Protein AF-S8DGD2-F1 (afdb_monomer_lite)

Secondary structure (DSSP, 8-state):
-HHHHHHHHHHHHHHHHHHHHHHHS-HHHHTTS-HHHHHHHHHHHHHHHHHHHHHHHHHHHHHHHHHHHH---

Structure (mmCIF, N/CA/C/O backbone):
data_AF-S8DGD2-F1
#
_entry.id   AF-S8DGD2-F1
#
loop_
_atom_site.group_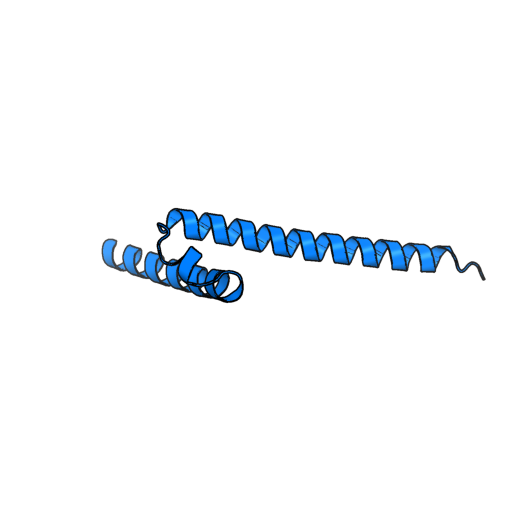PDB
_atom_site.id
_atom_site.type_symbol
_atom_site.label_atom_id
_atom_site.label_alt_id
_atom_site.label_comp_id
_atom_site.label_asym_id
_atom_site.label_entity_id
_atom_site.label_seq_id
_atom_site.pdbx_PDB_ins_code
_atom_site.Cartn_x
_atom_site.Cartn_y
_atom_site.Cartn_z
_atom_site.occupancy
_atom_site.B_iso_or_equiv
_atom_site.auth_seq_id
_atom_site.auth_comp_id
_atom_site.auth_asym_id
_atom_site.auth_atom_id
_atom_site.pdbx_PDB_model_num
ATOM 1 N N . THR A 1 1 ? -28.886 15.554 8.383 1.00 61.97 1 THR A N 1
ATOM 2 C CA . THR A 1 1 ? -28.485 15.181 7.007 1.00 61.97 1 THR A CA 1
ATOM 3 C C . THR A 1 1 ? -26.975 15.100 6.838 1.00 61.97 1 THR A C 1
ATOM 5 O O . THR A 1 1 ? -26.536 14.111 6.276 1.00 61.97 1 THR A O 1
ATOM 8 N N . SER A 1 2 ? -26.166 16.025 7.376 1.00 64.75 2 SER A N 1
ATOM 9 C CA . SER A 1 2 ? -24.687 15.952 7.318 1.00 64.75 2 SER A CA 1
ATOM 10 C C . SER A 1 2 ? -24.077 14.721 8.012 1.00 64.75 2 SER A C 1
ATOM 12 O O . SER A 1 2 ? -23.252 14.041 7.418 1.00 64.75 2 SER A O 1
ATOM 14 N N . ALA A 1 3 ? -24.543 14.367 9.214 1.00 71.69 3 ALA A N 1
ATOM 15 C CA . ALA A 1 3 ? -24.006 13.223 9.966 1.00 71.69 3 ALA A CA 1
ATOM 16 C C . ALA A 1 3 ? -24.278 11.853 9.305 1.00 71.69 3 ALA A C 1
ATOM 18 O O . ALA A 1 3 ? -23.477 10.930 9.411 1.00 71.69 3 ALA A O 1
ATOM 19 N N . ALA A 1 4 ? -25.400 11.711 8.589 1.00 74.31 4 ALA A N 1
ATOM 20 C CA . ALA A 1 4 ? -25.701 10.487 7.840 1.00 74.31 4 ALA A CA 1
ATOM 21 C C . ALA A 1 4 ? -24.765 10.322 6.632 1.00 74.31 4 ALA A C 1
ATOM 23 O O . ALA A 1 4 ? -24.392 9.208 6.279 1.00 74.31 4 ALA A O 1
ATOM 24 N N . MET A 1 5 ? -24.364 11.443 6.032 1.00 73.44 5 MET A N 1
ATOM 25 C CA . MET A 1 5 ? -23.431 11.471 4.916 1.00 73.44 5 MET A CA 1
ATOM 26 C C . MET A 1 5 ? -22.006 11.126 5.373 1.00 73.44 5 MET A C 1
ATOM 28 O O . MET A 1 5 ? -21.354 10.308 4.735 1.00 73.44 5 MET A O 1
ATOM 32 N N . GLU A 1 6 ? -21.549 11.669 6.509 1.00 73.88 6 GLU A N 1
ATOM 33 C CA . GLU A 1 6 ? -20.250 11.308 7.109 1.00 73.88 6 GLU A CA 1
ATOM 34 C C . GLU A 1 6 ? -20.130 9.810 7.402 1.00 73.88 6 GLU A C 1
ATOM 36 O O . GLU A 1 6 ? -19.109 9.202 7.081 1.00 73.88 6 GLU A O 1
ATOM 41 N N . ASN A 1 7 ? -21.178 9.199 7.959 1.00 73.50 7 ASN A N 1
ATOM 42 C CA . ASN A 1 7 ? -21.168 7.768 8.261 1.00 73.50 7 ASN A CA 1
ATOM 43 C C . ASN A 1 7 ? -21.081 6.908 6.992 1.00 73.50 7 ASN A C 1
ATOM 45 O O . ASN A 1 7 ? -20.321 5.943 6.971 1.00 73.50 7 ASN A O 1
ATOM 49 N N . ALA A 1 8 ? -21.787 7.290 5.923 1.00 74.06 8 ALA A N 1
ATOM 50 C CA . ALA A 1 8 ? -21.711 6.591 4.641 1.00 74.06 8 ALA A CA 1
ATOM 51 C C . ALA A 1 8 ? -20.299 6.664 4.029 1.00 74.06 8 ALA A C 1
ATOM 53 O O . ALA A 1 8 ? -19.763 5.656 3.571 1.00 74.06 8 ALA A O 1
ATOM 54 N N . PHE A 1 9 ? -19.648 7.831 4.090 1.00 70.38 9 PHE A N 1
ATOM 55 C CA . PHE A 1 9 ? -18.271 7.988 3.610 1.00 70.38 9 PHE A CA 1
ATOM 56 C C . PHE A 1 9 ? -17.254 7.190 4.437 1.00 70.38 9 PHE A C 1
ATOM 58 O O . PHE A 1 9 ? -16.313 6.612 3.883 1.00 70.38 9 PHE A O 1
ATOM 65 N N . ALA A 1 10 ? -17.430 7.138 5.757 1.00 71.00 10 ALA A N 1
ATOM 66 C CA . ALA A 1 10 ? -16.577 6.345 6.635 1.00 71.00 10 ALA A CA 1
ATOM 67 C C . ALA A 1 10 ? -16.706 4.838 6.347 1.00 71.00 10 ALA A C 1
ATOM 69 O O . ALA A 1 10 ? -15.700 4.122 6.351 1.00 71.00 10 ALA A O 1
ATOM 70 N N . GLU A 1 11 ? -17.919 4.370 6.048 1.00 72.81 11 GLU A N 1
ATOM 71 C CA . GLU A 1 11 ? -18.213 2.974 5.716 1.00 72.81 11 GLU A CA 1
ATOM 72 C C . GLU A 1 11 ? -17.625 2.565 4.355 1.00 72.81 11 GLU A C 1
ATOM 74 O O . GLU A 1 11 ? -16.924 1.554 4.273 1.00 72.81 11 GLU A O 1
ATOM 79 N N . GLU A 1 12 ? -17.785 3.387 3.312 1.00 68.31 12 GLU A N 1
ATOM 80 C CA . GLU A 1 12 ? -17.157 3.134 2.004 1.00 68.31 12 GLU A CA 1
ATOM 81 C C . GLU A 1 12 ? -15.623 3.101 2.096 1.00 68.31 12 GLU A C 1
ATOM 83 O O . GLU A 1 12 ? -14.963 2.221 1.533 1.00 68.31 12 GLU A O 1
ATOM 88 N N . THR A 1 13 ? -15.035 4.031 2.853 1.00 69.75 13 THR A N 1
ATOM 89 C CA . THR A 1 13 ? -13.577 4.100 3.034 1.00 69.75 13 THR A CA 1
ATOM 90 C C . THR A 1 13 ? -13.061 2.910 3.846 1.00 69.75 13 THR A C 1
ATOM 92 O O . THR A 1 13 ? -11.985 2.375 3.565 1.00 69.75 13 THR A O 1
ATOM 95 N N . SER A 1 14 ? -13.836 2.461 4.837 1.00 69.62 14 SER A N 1
ATOM 96 C CA . SER A 1 14 ? -13.565 1.248 5.610 1.00 69.62 14 SER A CA 1
ATOM 97 C C . SER A 1 14 ? -13.555 0.012 4.718 1.00 69.62 14 SER A C 1
ATOM 99 O O . SER A 1 14 ? -12.608 -0.767 4.780 1.00 69.62 14 SER A O 1
ATOM 101 N N . TRP A 1 15 ? -14.558 -0.141 3.853 1.00 70.12 15 TRP A N 1
ATOM 102 C CA . TRP A 1 15 ? -14.661 -1.286 2.951 1.00 70.12 15 TRP A CA 1
ATOM 103 C C . TRP A 1 15 ? -13.469 -1.374 1.993 1.00 70.12 15 TRP A C 1
ATOM 105 O O . TRP A 1 15 ? -12.878 -2.439 1.820 1.00 70.12 15 TRP A O 1
ATOM 115 N N . TYR A 1 16 ? -13.053 -0.239 1.423 1.00 66.62 16 TYR A N 1
ATOM 116 C CA . TYR A 1 16 ? -11.902 -0.201 0.520 1.00 66.62 16 TYR A CA 1
ATOM 117 C C . TYR A 1 16 ? -10.590 -0.526 1.244 1.00 66.62 16 TYR A C 1
ATOM 119 O O . TYR A 1 16 ? -9.727 -1.229 0.712 1.00 66.62 16 TYR A O 1
ATOM 127 N N . ASN A 1 17 ? -10.442 -0.023 2.471 1.00 71.06 17 ASN A N 1
ATOM 128 C CA . ASN A 1 17 ? -9.309 -0.356 3.321 1.00 71.06 17 ASN A CA 1
ATOM 129 C C . ASN A 1 17 ? -9.296 -1.851 3.656 1.00 71.06 17 ASN A C 1
ATOM 131 O O . ASN A 1 17 ? -8.241 -2.459 3.535 1.00 71.06 17 ASN A O 1
ATOM 135 N N . ASP A 1 18 ? -10.435 -2.450 3.997 1.00 71.56 18 ASP A N 1
ATOM 136 C CA . ASP A 1 18 ? -10.537 -3.870 4.351 1.00 71.56 18 ASP A CA 1
ATOM 137 C C . ASP A 1 18 ? -10.293 -4.791 3.143 1.00 71.56 18 ASP A C 1
ATOM 139 O O . ASP A 1 18 ? -9.631 -5.815 3.286 1.00 71.56 18 ASP A O 1
ATOM 143 N N . ALA A 1 19 ? -10.729 -4.418 1.935 1.00 75.69 19 ALA A N 1
ATOM 144 C CA . ALA A 1 19 ? -10.451 -5.187 0.720 1.00 75.69 19 ALA A CA 1
ATOM 145 C C . ALA A 1 19 ? -8.952 -5.195 0.366 1.00 75.69 19 ALA A C 1
ATOM 147 O O . ALA A 1 19 ? -8.378 -6.244 0.060 1.00 75.69 19 ALA A O 1
ATOM 148 N N . VAL A 1 20 ? -8.291 -4.033 0.436 1.00 70.44 20 VAL A N 1
ATOM 149 C CA . VAL A 1 20 ? -6.851 -3.924 0.155 1.00 70.44 20 VAL A CA 1
ATOM 150 C C . VAL A 1 20 ? -6.039 -4.557 1.286 1.00 70.44 20 VAL A C 1
ATOM 152 O O . VAL A 1 20 ? -5.188 -5.406 1.032 1.00 70.44 20 VAL A O 1
ATOM 155 N N . LEU A 1 21 ? -6.312 -4.204 2.542 1.00 70.62 21 LEU A N 1
ATOM 156 C CA . LEU A 1 21 ? -5.581 -4.739 3.691 1.00 70.62 21 LEU A CA 1
ATOM 157 C C . LEU A 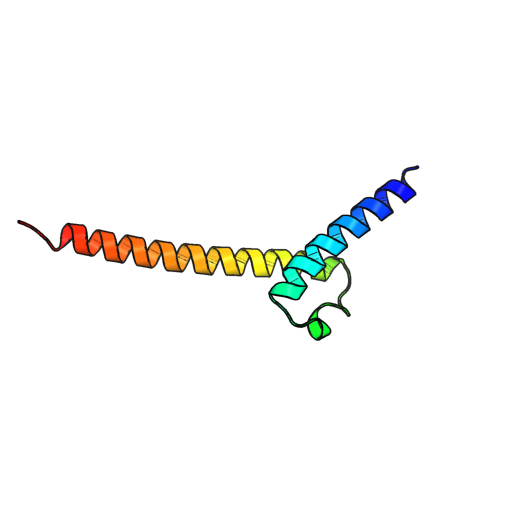1 21 ? -5.822 -6.232 3.873 1.00 70.62 21 LEU A C 1
ATOM 159 O O . LEU A 1 21 ? -4.859 -6.933 4.131 1.00 70.62 21 LEU A O 1
ATOM 163 N N . GLY A 1 22 ? -7.038 -6.738 3.671 1.00 70.38 22 GLY A N 1
ATOM 164 C CA . GLY A 1 22 ? -7.342 -8.167 3.767 1.00 70.38 22 GLY A CA 1
ATOM 165 C C . GLY A 1 22 ? -6.683 -9.018 2.682 1.00 70.38 22 GLY A C 1
ATOM 166 O O . GL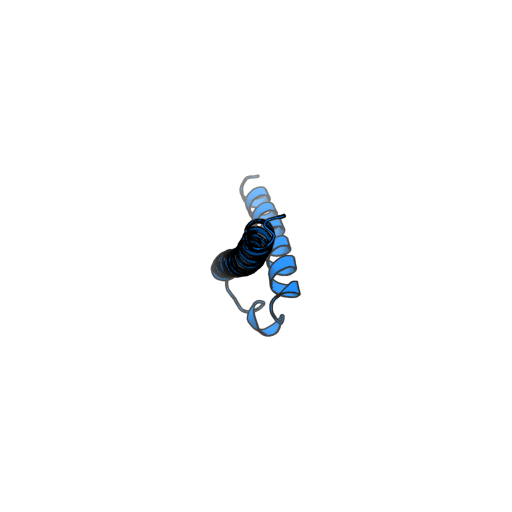Y A 1 22 ? -6.379 -10.182 2.923 1.00 70.38 22 GLY A O 1
ATOM 167 N N . THR A 1 23 ? -6.401 -8.442 1.510 1.00 74.94 23 THR A N 1
ATOM 168 C CA . THR A 1 23 ? -5.701 -9.156 0.430 1.00 74.94 23 THR A CA 1
ATOM 169 C C . THR A 1 23 ? -4.191 -9.233 0.675 1.00 74.94 23 THR A C 1
ATOM 171 O O . THR A 1 23 ? -3.559 -10.224 0.314 1.00 74.94 23 THR A O 1
ATOM 174 N N . PHE A 1 24 ? -3.600 -8.199 1.285 1.00 70.81 24 PHE A N 1
ATOM 175 C CA . PHE A 1 24 ? -2.142 -8.081 1.431 1.00 70.81 24 PHE A CA 1
ATOM 176 C C . PHE A 1 24 ? -1.617 -8.354 2.848 1.00 70.81 24 PHE A C 1
ATOM 178 O O . PHE A 1 24 ? -0.457 -8.737 2.993 1.00 70.81 24 PHE A O 1
ATOM 185 N N . LEU A 1 25 ? -2.432 -8.173 3.890 1.00 68.81 25 LEU A N 1
ATOM 186 C CA . LEU A 1 25 ? -2.071 -8.357 5.296 1.00 68.81 25 LEU A CA 1
ATOM 187 C C . LEU A 1 25 ? -3.087 -9.259 6.037 1.00 68.81 25 LEU A C 1
ATOM 189 O O . LEU A 1 25 ? -4.297 -9.150 5.836 1.00 68.81 25 LEU A O 1
ATOM 193 N N . PRO A 1 26 ? -2.632 -10.101 6.983 1.00 73.75 26 PRO A N 1
ATOM 194 C CA . PRO A 1 26 ? -3.520 -10.913 7.815 1.00 73.75 26 PRO A CA 1
ATOM 195 C C . PRO A 1 26 ? -4.459 -10.055 8.674 1.00 73.75 26 PRO A C 1
ATOM 197 O O . PRO A 1 26 ? -4.010 -9.096 9.302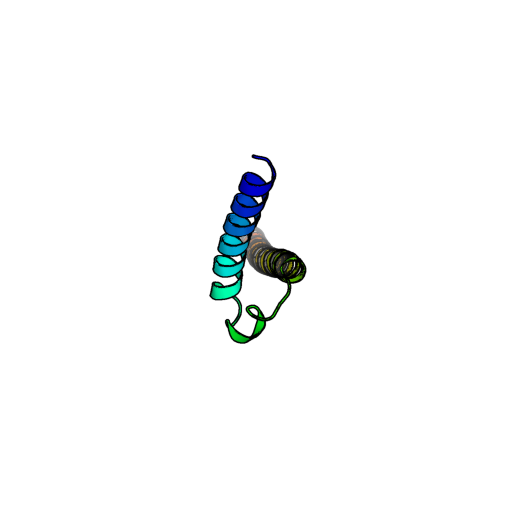 1.00 73.75 26 PRO A O 1
ATOM 200 N N . GLU A 1 27 ? -5.734 -10.452 8.785 1.00 69.50 27 GLU A N 1
ATOM 201 C CA . GLU A 1 27 ? -6.772 -9.746 9.567 1.00 69.50 27 GLU A CA 1
ATOM 202 C C . GLU A 1 27 ? -6.336 -9.359 10.983 1.00 69.50 27 GLU A C 1
ATOM 204 O O . GLU A 1 27 ? -6.651 -8.267 11.457 1.00 69.50 27 GLU A O 1
ATOM 209 N N . ALA A 1 28 ? -5.558 -10.219 11.643 1.00 69.88 28 ALA A N 1
ATOM 210 C CA . ALA A 1 28 ? -5.062 -9.998 12.998 1.00 69.88 28 ALA A CA 1
ATOM 211 C C . ALA A 1 28 ? -4.215 -8.720 13.151 1.00 69.88 28 ALA A C 1
ATOM 213 O O . ALA A 1 28 ? -4.110 -8.187 14.253 1.00 69.88 28 ALA A O 1
ATOM 214 N N . TRP A 1 29 ? -3.605 -8.229 12.069 1.00 66.50 29 TRP A N 1
ATOM 215 C CA . TRP A 1 29 ? -2.677 -7.097 12.103 1.00 66.50 29 TRP A CA 1
ATOM 216 C C . TRP A 1 29 ? -3.324 -5.756 11.769 1.00 66.50 29 TRP A C 1
ATOM 218 O O . TRP A 1 29 ? -2.729 -4.728 12.067 1.00 66.50 29 TRP A O 1
ATOM 228 N N . TRP A 1 30 ? -4.521 -5.734 11.176 1.00 69.25 30 TRP A N 1
ATOM 229 C CA . TRP A 1 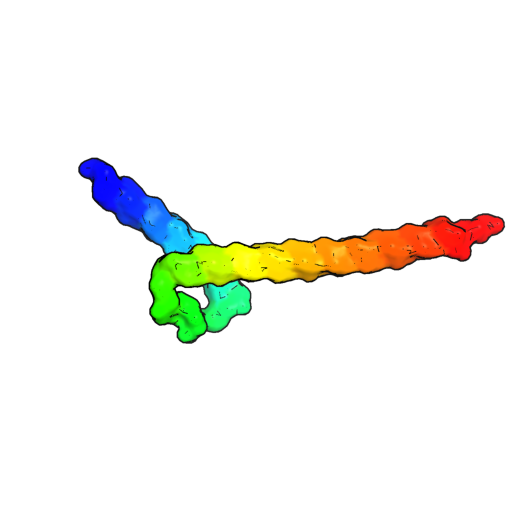30 ? -5.168 -4.487 10.740 1.00 69.25 30 TRP A CA 1
ATOM 230 C C . TRP A 1 30 ? -6.573 -4.262 11.309 1.00 69.25 30 TRP A C 1
ATOM 232 O O . TRP A 1 30 ? -6.990 -3.108 11.431 1.00 69.25 30 TRP A O 1
ATOM 242 N N . LYS A 1 31 ? -7.284 -5.311 11.753 1.00 70.50 31 LYS A N 1
ATOM 243 C CA . LYS A 1 31 ? -8.547 -5.156 12.500 1.00 70.50 31 LYS A CA 1
ATOM 244 C C . LYS A 1 31 ? -8.431 -4.268 13.745 1.00 70.50 31 LYS A C 1
ATOM 246 O O . LYS A 1 31 ? -9.317 -3.429 13.911 1.00 70.50 31 LYS A O 1
ATOM 251 N N . PRO A 1 32 ? -7.387 -4.390 14.594 1.00 80.25 32 PRO A N 1
ATOM 252 C CA . PRO A 1 32 ? -7.292 -3.579 15.807 1.00 80.25 32 PRO A CA 1
ATOM 253 C C . PRO A 1 32 ? -6.827 -2.139 15.545 1.00 80.25 32 PRO A C 1
ATOM 255 O O . PRO A 1 32 ? -6.777 -1.344 16.482 1.00 80.25 32 PRO A O 1
ATOM 258 N N . LEU A 1 33 ? -6.463 -1.779 14.307 1.00 70.81 33 LEU A N 1
ATOM 259 C CA . LEU A 1 33 ? -5.896 -0.463 14.032 1.00 70.81 33 LEU A CA 1
ATOM 260 C C . LEU A 1 33 ? -6.978 0.618 13.881 1.00 70.81 33 LEU A C 1
ATOM 262 O O . LEU A 1 33 ? -7.967 0.402 13.172 1.00 70.81 33 LEU A O 1
ATOM 266 N N . PRO A 1 34 ? -6.757 1.813 14.463 1.00 76.56 34 PRO A N 1
ATOM 267 C CA . PRO A 1 34 ? -7.600 2.981 14.235 1.00 76.56 34 PRO A CA 1
ATOM 268 C C . PRO A 1 34 ? -7.654 3.365 12.750 1.00 76.56 34 PRO A C 1
ATOM 270 O O . PRO A 1 34 ? -6.688 3.187 12.004 1.00 76.56 34 PRO A O 1
ATOM 273 N N . HIS A 1 35 ? -8.783 3.946 12.332 1.00 71.56 35 HIS A N 1
ATOM 274 C CA . HIS A 1 35 ? -9.115 4.229 10.928 1.00 71.56 35 HIS A CA 1
ATOM 275 C C . HIS A 1 35 ? -8.027 5.026 10.180 1.00 71.56 35 HIS A C 1
ATOM 277 O O . HIS A 1 35 ? -7.745 4.758 9.014 1.00 71.56 35 HIS A O 1
ATOM 283 N N . PHE A 1 36 ? -7.338 5.940 10.871 1.00 75.38 36 PHE A N 1
ATOM 284 C CA . PHE A 1 36 ? -6.219 6.700 10.310 1.00 75.38 36 PHE A CA 1
ATOM 285 C C . PHE A 1 36 ? -5.064 5.804 9.833 1.00 75.38 36 PHE A C 1
ATOM 287 O O . PHE A 1 36 ? -4.554 5.972 8.724 1.00 75.38 36 PHE A O 1
ATOM 294 N N . LEU A 1 37 ? -4.675 4.811 10.639 1.00 74.56 37 LEU A N 1
ATOM 295 C CA . LEU A 1 37 ? -3.569 3.919 10.293 1.00 74.56 37 LEU A CA 1
ATOM 296 C C . LEU A 1 37 ? -3.932 2.975 9.143 1.00 74.56 37 LEU A C 1
ATOM 298 O O . LEU A 1 37 ? -3.043 2.592 8.387 1.00 74.56 37 LEU A O 1
ATOM 302 N N . ARG A 1 38 ? -5.221 2.658 8.948 1.00 73.12 38 ARG A N 1
ATOM 303 C CA . ARG A 1 38 ? -5.677 1.902 7.768 1.00 73.12 38 ARG A CA 1
ATOM 304 C C . ARG A 1 38 ? -5.418 2.675 6.472 1.00 73.12 38 ARG A C 1
ATOM 306 O O . ARG A 1 38 ? -4.912 2.098 5.513 1.00 73.12 38 ARG A O 1
ATOM 313 N N . GLY A 1 39 ? -5.662 3.988 6.467 1.00 76.38 39 GLY A N 1
ATOM 314 C CA . GLY A 1 39 ? -5.342 4.855 5.327 1.00 76.38 39 GLY A CA 1
ATOM 315 C C . GLY A 1 39 ? -3.837 4.947 5.040 1.00 76.38 39 GLY A C 1
ATOM 316 O O . GLY A 1 39 ? -3.416 4.866 3.884 1.00 76.38 39 GLY A O 1
ATOM 317 N N . VAL A 1 40 ? -3.007 5.054 6.085 1.00 80.56 40 VAL A N 1
ATOM 318 C CA . VAL A 1 40 ? -1.536 5.039 5.946 1.00 80.56 40 VAL A CA 1
ATOM 319 C C . VAL A 1 40 ? -1.053 3.695 5.397 1.00 80.56 40 VAL A C 1
ATOM 321 O O . VAL A 1 40 ? -0.254 3.663 4.461 1.00 80.56 40 VAL A O 1
ATOM 324 N N . ALA A 1 41 ? -1.575 2.588 5.923 1.00 79.00 41 ALA A N 1
ATOM 325 C CA . ALA A 1 41 ? -1.215 1.247 5.483 1.00 79.00 41 ALA A CA 1
ATOM 326 C C . ALA A 1 41 ? -1.611 1.000 4.018 1.00 79.00 41 ALA A C 1
ATOM 328 O O . ALA A 1 41 ? -0.806 0.467 3.256 1.00 79.00 41 ALA A O 1
ATOM 329 N N . ARG A 1 42 ? -2.786 1.476 3.579 1.00 78.44 42 ARG A N 1
ATOM 330 C CA . ARG A 1 42 ? -3.187 1.438 2.164 1.00 78.44 42 ARG A CA 1
ATOM 331 C C . ARG A 1 42 ? -2.174 2.155 1.267 1.00 78.44 42 ARG A C 1
ATOM 333 O O . ARG A 1 42 ? -1.768 1.596 0.250 1.00 78.44 42 ARG A O 1
ATOM 340 N N . ASN A 1 43 ? -1.755 3.368 1.632 1.00 83.56 43 ASN A N 1
ATOM 341 C CA . ASN A 1 43 ? -0.767 4.124 0.854 1.00 83.56 43 ASN A CA 1
ATOM 342 C C . ASN A 1 43 ? 0.597 3.427 0.818 1.00 83.56 43 ASN A C 1
ATOM 344 O O . ASN A 1 43 ? 1.252 3.415 -0.222 1.00 83.56 43 ASN A O 1
ATOM 348 N N . TYR A 1 44 ? 1.003 2.804 1.923 1.00 84.56 44 TYR A N 1
ATOM 349 C CA . TYR A 1 44 ? 2.246 2.043 1.980 1.00 84.56 44 TYR A CA 1
ATOM 350 C C . TYR A 1 44 ? 2.210 0.819 1.056 1.00 84.56 44 TYR A C 1
ATOM 352 O O . TYR A 1 44 ? 3.136 0.609 0.276 1.00 84.56 44 TYR A O 1
ATOM 360 N N . VAL A 1 45 ? 1.112 0.054 1.077 1.00 84.00 45 VAL A N 1
ATOM 361 C CA . VAL A 1 45 ? 0.901 -1.096 0.182 1.00 84.00 45 VAL A CA 1
ATOM 362 C C . VAL A 1 45 ? 0.880 -0.653 -1.282 1.00 84.00 45 VAL A C 1
ATOM 364 O O . VAL A 1 45 ? 1.559 -1.253 -2.112 1.00 84.00 45 VAL A O 1
ATOM 367 N N . ALA A 1 46 ? 0.169 0.431 -1.606 1.00 85.56 46 ALA A N 1
ATOM 368 C CA . ALA A 1 46 ? 0.154 0.986 -2.957 1.00 85.56 46 ALA A CA 1
ATOM 369 C C . ALA A 1 46 ? 1.560 1.413 -3.415 1.00 85.56 46 ALA A C 1
ATOM 371 O O . ALA A 1 46 ? 1.968 1.098 -4.532 1.00 85.56 46 ALA A O 1
ATOM 372 N N . GLY A 1 47 ? 2.325 2.069 -2.539 1.00 88.38 47 GLY A N 1
ATOM 373 C CA . GLY A 1 47 ? 3.716 2.438 -2.797 1.00 88.38 47 GLY A CA 1
ATOM 374 C C . GLY A 1 47 ? 4.615 1.225 -3.027 1.00 88.38 47 GLY A C 1
ATOM 375 O O . GLY A 1 47 ? 5.420 1.231 -3.954 1.00 88.38 47 GLY A O 1
ATOM 376 N N . LEU A 1 48 ? 4.439 0.157 -2.246 1.00 89.00 48 LEU A N 1
ATOM 377 C CA . LEU A 1 48 ? 5.188 -1.088 -2.401 1.00 89.00 48 LEU A CA 1
ATOM 378 C C . LEU A 1 48 ? 4.901 -1.750 -3.756 1.00 89.00 48 LEU A C 1
ATOM 380 O O . LEU A 1 48 ? 5.828 -2.147 -4.458 1.00 89.00 48 LEU A O 1
ATOM 384 N N . ILE A 1 49 ? 3.625 -1.824 -4.149 1.00 88.19 49 ILE A N 1
ATOM 385 C CA . ILE A 1 49 ? 3.212 -2.362 -5.452 1.00 88.19 49 ILE A CA 1
ATOM 386 C C . ILE A 1 49 ? 3.814 -1.521 -6.576 1.00 88.19 49 ILE A C 1
ATOM 388 O O . ILE A 1 49 ? 4.417 -2.073 -7.492 1.00 88.19 49 ILE A O 1
ATOM 392 N N . LEU A 1 50 ? 3.706 -0.193 -6.498 1.00 91.31 50 LEU A N 1
ATOM 393 C CA . LEU A 1 50 ? 4.295 0.703 -7.492 1.00 91.31 50 LEU A CA 1
ATOM 394 C C . LEU A 1 50 ? 5.815 0.549 -7.569 1.00 91.31 50 LEU A C 1
ATOM 396 O O . LEU A 1 50 ? 6.364 0.519 -8.668 1.00 91.31 50 LEU A O 1
ATOM 400 N N . TYR A 1 51 ? 6.501 0.407 -6.436 1.00 90.31 51 TYR A N 1
ATOM 401 C CA . TYR A 1 51 ? 7.942 0.177 -6.393 1.00 90.31 51 TYR A CA 1
ATOM 402 C C . TYR A 1 51 ? 8.325 -1.156 -7.045 1.00 90.31 51 TYR A C 1
ATOM 404 O O . TYR A 1 51 ? 9.210 -1.196 -7.896 1.00 90.31 51 TYR A O 1
ATOM 412 N N . LEU A 1 52 ? 7.622 -2.241 -6.715 1.00 91.00 52 LEU A N 1
ATOM 413 C CA . LEU A 1 52 ? 7.879 -3.558 -7.299 1.00 91.00 52 LEU A CA 1
ATOM 414 C C . LEU A 1 52 ? 7.584 -3.580 -8.798 1.00 91.00 52 LEU A C 1
ATOM 416 O O . LEU A 1 52 ? 8.394 -4.087 -9.575 1.00 91.00 52 LEU A O 1
ATOM 420 N N . VAL A 1 53 ? 6.458 -3.003 -9.221 1.00 92.75 53 VAL A N 1
ATOM 421 C CA . VAL A 1 53 ? 6.076 -2.920 -10.634 1.00 92.75 53 VAL A CA 1
ATOM 422 C C . VAL A 1 53 ? 7.070 -2.055 -11.399 1.00 92.75 53 VAL A C 1
ATOM 424 O O . VAL A 1 53 ? 7.567 -2.493 -12.430 1.00 92.75 53 VAL A O 1
ATOM 427 N N . SER A 1 54 ? 7.417 -0.869 -10.895 1.00 92.81 54 SER A N 1
ATOM 428 C CA . SER A 1 54 ? 8.377 0.022 -11.558 1.00 92.81 54 SER A CA 1
ATOM 429 C C . SER A 1 54 ? 9.781 -0.574 -11.608 1.00 92.81 54 SER A C 1
ATOM 431 O O . SER A 1 54 ? 10.394 -0.552 -12.669 1.00 92.81 54 SER A O 1
ATOM 433 N N . GLY A 1 55 ? 10.276 -1.174 -10.524 1.00 90.44 55 GLY A N 1
ATOM 434 C CA . GLY A 1 55 ? 11.586 -1.824 -10.491 1.00 90.44 55 GLY A CA 1
ATOM 435 C C . GLY A 1 55 ? 11.662 -3.042 -11.413 1.00 90.44 55 GLY A C 1
ATOM 436 O O . GLY A 1 55 ? 12.632 -3.194 -12.159 1.00 90.44 55 GLY A O 1
ATOM 437 N N . THR A 1 56 ? 10.616 -3.875 -11.430 1.00 89.31 56 THR A N 1
ATOM 438 C CA . THR A 1 56 ? 10.525 -5.035 -12.332 1.00 89.31 56 THR A CA 1
ATOM 439 C C . THR A 1 56 ? 10.435 -4.580 -13.782 1.00 89.31 56 THR A C 1
ATOM 441 O O . THR A 1 56 ? 11.177 -5.069 -14.632 1.00 89.31 56 THR A O 1
ATOM 444 N N . PHE A 1 57 ? 9.570 -3.607 -14.065 1.00 92.00 57 PHE A N 1
ATOM 445 C CA . PHE A 1 57 ? 9.390 -3.056 -15.401 1.00 92.00 57 PHE A CA 1
ATOM 446 C C . PHE A 1 57 ? 10.674 -2.401 -15.908 1.00 92.00 57 PHE A C 1
ATOM 448 O O . PHE A 1 57 ? 11.120 -2.711 -17.007 1.00 92.00 57 PHE A O 1
ATOM 455 N N . PHE A 1 58 ? 11.320 -1.566 -15.095 1.00 87.81 58 PHE A N 1
ATOM 456 C CA . PHE A 1 58 ? 12.576 -0.908 -15.442 1.00 87.81 58 PHE A CA 1
ATOM 457 C C . PHE A 1 58 ? 13.689 -1.922 -15.712 1.00 87.81 58 PHE A C 1
ATOM 459 O O . PHE A 1 58 ? 14.355 -1.847 -16.744 1.00 87.81 58 PHE A O 1
ATOM 466 N N . SER A 1 59 ? 13.837 -2.926 -14.845 1.00 84.94 59 SER A N 1
ATOM 467 C CA . SER A 1 59 ? 14.805 -4.009 -15.049 1.00 84.94 59 SER A CA 1
ATOM 468 C C . SER A 1 59 ? 14.534 -4.768 -16.352 1.00 84.94 59 SER A C 1
ATOM 470 O O . SER A 1 59 ? 15.459 -5.056 -17.112 1.00 84.94 59 SER A O 1
ATOM 472 N N . PHE A 1 60 ? 13.262 -5.043 -16.659 1.00 87.12 60 PHE A N 1
ATOM 473 C CA . PHE A 1 60 ? 12.860 -5.726 -17.888 1.00 87.12 60 PHE A CA 1
ATOM 474 C C . PHE A 1 60 ? 13.117 -4.875 -19.140 1.00 87.12 60 PHE A C 1
ATOM 476 O O . PHE A 1 60 ? 13.608 -5.387 -20.149 1.00 87.12 60 PHE A O 1
ATOM 483 N N . VAL A 1 61 ? 12.828 -3.574 -19.066 1.00 87.12 61 VAL A N 1
ATOM 484 C CA . VAL A 1 61 ? 13.080 -2.597 -20.132 1.00 87.12 61 VAL A CA 1
ATOM 485 C C . VAL A 1 61 ? 14.573 -2.492 -20.413 1.00 87.12 61 VAL A C 1
ATOM 487 O O . VAL A 1 61 ? 14.967 -2.655 -21.563 1.00 87.12 61 VAL A O 1
ATOM 490 N N . VAL A 1 62 ? 15.412 -2.298 -19.392 1.00 85.56 62 VAL A N 1
ATOM 491 C CA . VAL A 1 62 ? 16.874 -2.210 -19.553 1.00 85.56 62 VAL A CA 1
ATOM 492 C C . VAL A 1 62 ? 17.442 -3.511 -20.112 1.00 85.56 62 VAL A C 1
ATOM 494 O O . VAL A 1 62 ? 18.242 -3.481 -21.045 1.00 85.56 62 VAL A O 1
ATOM 497 N N . TYR A 1 63 ? 16.996 -4.666 -19.614 1.00 82.19 63 TYR A N 1
ATOM 498 C CA . TYR A 1 63 ? 17.429 -5.961 -20.136 1.00 82.19 63 TYR A CA 1
ATOM 499 C C . TYR A 1 63 ? 17.050 -6.148 -21.613 1.00 82.19 63 TYR A C 1
ATOM 501 O O . TYR A 1 63 ? 17.862 -6.610 -22.421 1.00 82.19 63 TYR A O 1
ATOM 509 N N . ARG A 1 64 ? 15.826 -5.763 -22.000 1.00 78.06 64 ARG A N 1
ATOM 510 C CA . ARG A 1 64 ? 15.380 -5.846 -23.395 1.00 78.06 64 ARG A CA 1
ATOM 511 C C . ARG A 1 64 ? 16.094 -4.831 -24.286 1.00 78.06 64 ARG A C 1
ATOM 513 O O . ARG A 1 64 ? 16.446 -5.181 -25.410 1.00 78.06 64 ARG A O 1
ATOM 520 N N . TRP A 1 65 ? 16.344 -3.627 -23.781 1.00 76.69 65 TRP A N 1
ATOM 521 C CA . TRP A 1 65 ? 17.096 -2.584 -24.472 1.00 76.69 65 TRP A CA 1
ATOM 522 C C . TRP A 1 65 ? 18.544 -3.014 -24.726 1.00 76.69 65 TRP A C 1
ATOM 524 O O . TRP A 1 65 ? 19.013 -2.943 -25.857 1.00 76.69 65 TRP A O 1
ATOM 534 N N . ASN A 1 66 ? 19.234 -3.566 -23.722 1.00 66.19 66 ASN A N 1
ATOM 535 C CA . ASN A 1 66 ? 20.602 -4.067 -23.888 1.00 66.19 66 ASN A CA 1
ATOM 536 C C . ASN A 1 66 ? 20.691 -5.231 -24.877 1.00 66.19 66 ASN A C 1
ATOM 538 O O . ASN A 1 66 ? 21.664 -5.318 -25.626 1.00 66.19 66 ASN A O 1
ATOM 542 N N . ARG A 1 67 ? 19.672 -6.100 -24.940 1.00 64.12 67 ARG A N 1
ATOM 543 C CA . ARG A 1 67 ? 19.596 -7.107 -26.008 1.00 64.12 67 ARG A CA 1
ATOM 544 C C . ARG A 1 67 ? 19.361 -6.478 -27.378 1.00 64.12 67 ARG A C 1
ATOM 546 O O . ARG A 1 67 ? 19.999 -6.912 -28.324 1.00 64.12 67 ARG A O 1
ATOM 553 N N . ALA A 1 68 ? 18.526 -5.448 -27.497 1.00 61.03 68 ALA A N 1
ATOM 554 C CA . ALA A 1 68 ? 18.344 -4.737 -28.765 1.00 61.03 68 ALA A CA 1
ATOM 555 C C . ALA A 1 68 ? 19.636 -4.052 -29.261 1.00 61.03 68 ALA A C 1
ATOM 557 O O . ALA A 1 68 ? 19.833 -3.948 -30.466 1.00 61.03 68 ALA A O 1
ATOM 558 N N . VAL A 1 69 ? 20.524 -3.634 -28.352 1.00 60.47 69 VAL A N 1
ATOM 559 C CA . VAL A 1 69 ? 21.817 -3.005 -28.684 1.00 60.47 69 VAL A CA 1
ATOM 560 C C . VAL A 1 69 ? 22.940 -4.030 -28.919 1.00 60.47 69 VAL A C 1
ATOM 562 O O . VAL A 1 69 ? 23.811 -3.792 -29.749 1.00 60.47 69 VAL A O 1
ATOM 565 N N . SER A 1 70 ? 22.921 -5.186 -28.242 1.00 56.69 70 SER A N 1
ATOM 566 C CA . SER A 1 70 ? 23.976 -6.217 -28.355 1.00 56.69 70 SER A CA 1
ATOM 567 C C . SER A 1 70 ? 23.805 -7.187 -29.530 1.00 56.69 70 SER A C 1
ATOM 569 O O . SER A 1 70 ? 24.655 -8.053 -29.716 1.00 56.69 70 SER A O 1
ATOM 571 N N . PHE A 1 71 ? 22.746 -7.049 -30.334 1.00 53.81 71 PHE A N 1
ATOM 572 C CA . PHE A 1 71 ? 22.660 -7.666 -31.661 1.00 53.81 71 PHE A CA 1
ATOM 573 C C . PHE A 1 71 ? 22.923 -6.607 -32.745 1.00 53.81 71 PHE A C 1
ATOM 575 O O . PHE A 1 71 ? 21.974 -6.145 -33.386 1.00 53.81 71 PHE A O 1
ATOM 582 N N . PRO A 1 72 ? 24.183 -6.196 -32.985 1.00 56.66 72 PRO A N 1
ATOM 583 C CA . PRO A 1 72 ? 24.518 -5.691 -34.303 1.00 56.66 72 PRO A CA 1
ATOM 584 C C . PRO A 1 72 ? 24.351 -6.854 -35.297 1.00 56.66 72 PRO A C 1
ATOM 586 O O . PRO A 1 72 ? 24.667 -8.002 -34.978 1.00 56.66 72 PRO A O 1
ATOM 589 N N . LYS 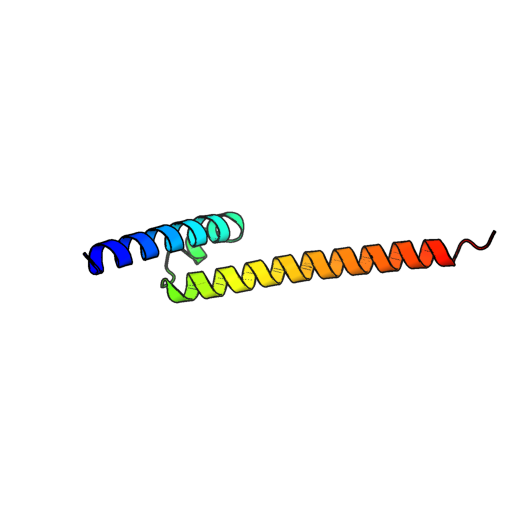A 1 73 ? 23.766 -6.558 -36.460 1.00 52.25 73 LYS A N 1
ATOM 590 C CA . LYS A 1 73 ? 23.765 -7.468 -37.612 1.00 52.25 73 LYS A CA 1
ATOM 591 C C . LYS A 1 73 ? 25.190 -7.819 -38.025 1.00 52.25 73 LYS A C 1
ATOM 593 O O . LYS A 1 73 ? 26.056 -6.925 -37.898 1.00 52.25 73 LYS A O 1
#

Organism: NCBI:txid192259

Radius of gyration: 20.2 Å; chains: 1; bounding box: 53×27×53 Å

Foldseek 3Di:
DVVVVVVVVLVVLVVVLCVQCVVPHPCVVPVVDDSVVSVVVSVVSVVVVCCVCVVVVVVVVVVVVVVVVVDDD

pLDDT: mean 75.35, std 9.77, range [52.25, 92.81]

Sequence (73 aa):
TSAAMENAFAEETSWYNDAVLGTFLPEAWWKPLPHFLRGVARNYVAGLILYLVSGTFFSFVVYRWNRAVSFPK